Protein AF-A0A258QU88-F1 (afdb_monomer)

Radius of gyration: 26.02 Å; Cα contacts (8 Å, |Δi|>4): 277; chains: 1; bounding box: 54×37×67 Å

pLDDT: mean 78.53, std 16.29, range [33.66, 96.88]

Structure (mmCIF, N/CA/C/O backbone):
data_AF-A0A258QU88-F1
#
_entry.id   AF-A0A258QU88-F1
#
loop_
_atom_site.group_PDB
_atom_site.id
_atom_site.type_symbol
_atom_site.label_atom_id
_atom_site.label_alt_id
_atom_site.label_comp_id
_atom_site.label_asym_id
_atom_site.label_entity_id
_atom_site.label_seq_id
_atom_site.pdbx_PDB_ins_code
_atom_site.Cartn_x
_atom_site.Cartn_y
_atom_site.Cartn_z
_atom_site.occupancy
_atom_site.B_iso_or_equiv
_atom_site.auth_seq_id
_atom_site.auth_comp_id
_atom_site.auth_asym_id
_atom_site.auth_atom_id
_atom_site.pdbx_PDB_model_num
ATOM 1 N N . ARG A 1 1 ? -26.960 20.017 37.981 1.00 48.41 1 ARG A N 1
ATOM 2 C CA . ARG A 1 1 ? -28.312 20.275 37.430 1.00 48.41 1 ARG A CA 1
ATOM 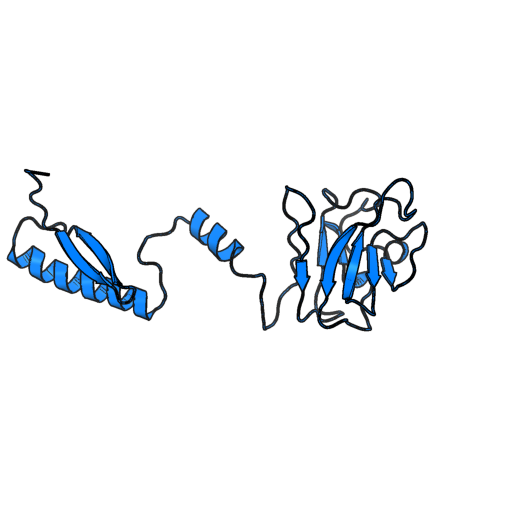3 C C . ARG A 1 1 ? -29.309 20.000 38.547 1.00 48.41 1 ARG A C 1
ATOM 5 O O . ARG A 1 1 ? -29.547 18.842 38.857 1.00 48.41 1 ARG A O 1
ATOM 12 N N . SER A 1 2 ? -29.773 21.042 39.225 1.00 43.16 2 SER A N 1
ATOM 13 C CA . SER A 1 2 ? -30.787 20.982 40.282 1.00 43.16 2 SER A CA 1
ATOM 14 C C . SER A 1 2 ? -32.144 20.695 39.629 1.00 43.16 2 SER A C 1
ATOM 16 O O . SER A 1 2 ? -32.652 21.545 38.908 1.00 43.16 2 SER A O 1
ATOM 18 N N . GLY A 1 3 ? -32.670 19.475 39.796 1.00 58.00 3 GLY A N 1
ATOM 19 C CA . GLY A 1 3 ? -33.973 19.063 39.241 1.00 58.00 3 GLY A CA 1
ATOM 20 C C . GLY A 1 3 ? -34.012 17.713 38.509 1.00 58.00 3 GLY A C 1
ATOM 21 O O . GLY A 1 3 ? -35.055 17.347 37.983 1.00 58.00 3 GLY A O 1
ATOM 22 N N . SER A 1 4 ? -32.908 16.962 38.444 1.00 63.47 4 SER A N 1
ATOM 23 C CA . SER A 1 4 ? -32.925 15.612 37.863 1.00 63.47 4 SER A CA 1
ATOM 24 C C . SER A 1 4 ? -33.343 14.588 38.921 1.00 63.47 4 SER A C 1
ATOM 26 O O . SER A 1 4 ? -32.538 14.267 39.791 1.00 63.47 4 SER A O 1
ATOM 28 N N . ASN A 1 5 ? -34.554 14.031 38.816 1.00 68.06 5 ASN A N 1
ATOM 29 C CA . ASN A 1 5 ? -35.029 12.888 39.623 1.00 68.06 5 ASN A CA 1
ATOM 30 C C . ASN A 1 5 ? -34.388 11.568 39.166 1.00 68.06 5 ASN A C 1
ATOM 32 O O . ASN A 1 5 ? -35.054 10.547 39.075 1.00 68.06 5 ASN A O 1
ATOM 36 N N . GLN A 1 6 ? -33.142 11.614 38.713 1.00 76.88 6 GLN A N 1
ATOM 37 C CA . GLN A 1 6 ? -32.473 10.498 38.064 1.00 76.88 6 GLN A CA 1
ATOM 38 C C . GLN A 1 6 ? -31.079 10.418 38.652 1.00 76.88 6 GLN A C 1
ATOM 40 O O . GLN A 1 6 ? -30.257 11.320 38.446 1.00 76.88 6 GLN A O 1
ATOM 45 N N . TRP A 1 7 ? -30.845 9.363 39.422 1.00 84.81 7 TRP A N 1
ATOM 46 C CA . TRP A 1 7 ? -29.565 9.127 40.072 1.00 84.81 7 TRP A CA 1
ATOM 47 C C . TRP A 1 7 ? -28.507 8.752 39.036 1.00 84.81 7 TRP A C 1
ATOM 49 O O . TRP A 1 7 ? -28.806 8.099 38.035 1.00 84.81 7 TRP A O 1
ATOM 59 N N . GLN A 1 8 ? -27.258 9.145 39.271 1.00 86.94 8 GLN A N 1
ATOM 60 C CA . GLN A 1 8 ? -26.129 8.782 38.416 1.00 86.94 8 GLN A CA 1
ATOM 61 C C . GLN A 1 8 ? -25.168 7.869 39.170 1.00 86.94 8 GLN A C 1
ATOM 63 O O . GLN A 1 8 ? -24.789 8.157 40.303 1.00 86.94 8 GLN A O 1
ATOM 68 N N . CYS A 1 9 ? -24.734 6.802 38.512 1.00 88.31 9 CYS A N 1
ATOM 69 C CA . CYS A 1 9 ? -23.645 5.950 38.956 1.00 88.31 9 CYS A CA 1
ATOM 70 C C . CYS A 1 9 ? -22.315 6.526 38.453 1.00 88.31 9 CYS A C 1
ATOM 72 O O . CYS A 1 9 ? -22.210 6.918 37.287 1.00 88.31 9 CYS A O 1
ATOM 74 N N . ARG A 1 10 ? -21.298 6.602 39.322 1.00 90.62 10 ARG A N 1
ATOM 75 C CA . ARG A 1 10 ? -19.938 7.042 38.974 1.00 90.62 10 ARG A CA 1
ATOM 76 C C . ARG A 1 10 ? -18.913 6.102 39.592 1.00 90.62 10 ARG A C 1
ATOM 78 O O . ARG A 1 10 ? -18.920 5.910 40.802 1.00 90.62 10 ARG A O 1
ATOM 85 N N . PHE A 1 11 ? -18.008 5.568 38.783 1.00 90.12 11 PHE A N 1
ATOM 86 C CA . PHE A 1 11 ? -16.946 4.669 39.241 1.00 90.12 11 PHE A CA 1
ATOM 87 C C . PHE A 1 11 ? -15.662 4.880 38.438 1.00 90.12 11 PHE A C 1
ATOM 89 O O . PHE A 1 11 ? -15.673 5.458 37.350 1.00 90.12 11 PHE A O 1
ATOM 96 N N . ARG A 1 12 ? -14.535 4.449 39.009 1.00 88.75 12 ARG A N 1
ATOM 97 C CA . ARG A 1 12 ? -13.205 4.570 38.406 1.00 88.75 12 ARG A CA 1
ATOM 98 C C . ARG A 1 12 ? -12.866 3.280 37.664 1.00 88.75 12 ARG A C 1
ATOM 100 O O . ARG A 1 12 ? -12.965 2.197 38.232 1.00 88.75 12 ARG A O 1
ATOM 107 N N . LEU A 1 13 ? -12.493 3.409 36.398 1.00 86.19 13 LEU A N 1
ATOM 108 C CA . LEU A 1 13 ? -12.081 2.300 35.540 1.00 86.19 13 LEU A CA 1
ATOM 109 C C . LEU A 1 13 ? -10.614 1.901 35.815 1.00 86.19 13 LEU A C 1
ATOM 111 O O . LEU A 1 13 ? -9.870 2.701 36.395 1.00 86.19 13 LEU A O 1
ATOM 115 N N . PRO A 1 14 ? -10.154 0.715 35.360 1.00 81.88 14 PRO A N 1
ATOM 116 C CA . PRO A 1 14 ? -8.755 0.286 35.501 1.00 81.88 14 PRO A CA 1
ATOM 117 C C . PRO A 1 14 ? -7.736 1.265 34.899 1.00 81.88 14 PRO A C 1
ATOM 119 O O . PRO A 1 14 ? -6.661 1.470 35.454 1.00 81.88 14 PRO A O 1
ATOM 122 N N . ASN A 1 15 ? -8.109 1.965 33.823 1.00 80.81 15 ASN A N 1
ATOM 123 C CA . ASN A 1 15 ? -7.306 3.028 33.205 1.00 80.81 15 ASN A CA 1
ATOM 124 C C . ASN A 1 15 ? -7.276 4.344 34.019 1.00 80.81 15 ASN A C 1
ATOM 126 O O . ASN A 1 15 ? -6.873 5.389 33.514 1.00 80.81 15 ASN A O 1
ATOM 130 N N . CYS A 1 16 ? -7.743 4.310 35.270 1.00 80.56 16 CYS A N 1
ATOM 131 C CA . CYS A 1 16 ? -7.846 5.434 36.194 1.00 80.56 16 CYS A CA 1
ATOM 132 C C . CYS A 1 16 ? -8.781 6.576 35.764 1.00 80.56 16 CYS A C 1
ATOM 134 O O . CYS A 1 16 ? -8.823 7.597 36.452 1.00 80.56 16 CYS A O 1
ATOM 136 N N . GLN A 1 17 ? -9.566 6.412 34.698 1.00 86.25 17 GLN A N 1
ATOM 137 C CA . GLN A 1 17 ? -10.553 7.401 34.275 1.00 86.25 17 GLN A CA 1
ATOM 138 C C . GLN A 1 17 ? -11.882 7.219 35.013 1.00 86.25 17 GLN A C 1
ATOM 140 O O . GLN A 1 17 ? -12.273 6.115 35.397 1.00 86.25 17 GLN A O 1
ATOM 145 N N . TRP A 1 18 ? -12.600 8.325 35.198 1.00 85.94 18 TRP A N 1
ATOM 146 C CA . TRP A 1 18 ? -13.954 8.309 35.740 1.00 85.94 18 TRP A CA 1
ATOM 147 C C . TRP A 1 18 ? -14.961 7.942 34.653 1.00 85.94 18 TRP A C 1
ATOM 149 O O . TRP A 1 18 ? -15.018 8.592 33.610 1.00 85.94 18 TRP A O 1
ATOM 159 N N . HIS A 1 19 ? -15.800 6.951 34.933 1.00 86.69 19 HIS A N 1
ATOM 160 C CA . HIS A 1 19 ? -16.982 6.635 34.145 1.00 86.69 19 HIS A CA 1
ATOM 161 C C . HIS A 1 19 ? -18.239 7.072 34.899 1.00 86.69 19 HIS A C 1
ATOM 163 O O . HIS A 1 19 ? -18.298 6.983 36.127 1.00 86.69 19 HIS A O 1
ATOM 169 N N . SER A 1 20 ? -19.239 7.570 34.172 1.00 88.00 20 SER A N 1
ATOM 170 C CA . SER A 1 20 ? -20.514 8.002 34.746 1.00 88.00 20 SER A CA 1
ATOM 171 C C . SER A 1 20 ? -21.681 7.614 33.851 1.00 88.00 20 SER A C 1
ATOM 173 O O . SER A 1 20 ? -21.633 7.886 32.651 1.00 88.00 20 SER A O 1
ATOM 175 N N . MET A 1 21 ? -22.744 7.071 34.437 1.00 85.62 21 MET A N 1
ATOM 176 C CA . MET A 1 21 ? -23.959 6.680 33.723 1.00 85.62 21 MET A CA 1
ATOM 177 C C . MET A 1 21 ? -25.206 7.017 34.545 1.00 85.62 21 MET A C 1
ATOM 179 O O . MET A 1 21 ? -25.174 6.980 35.773 1.00 85.62 21 MET A O 1
ATOM 183 N N . SER A 1 22 ? -26.306 7.374 33.883 1.00 88.12 22 SER A N 1
ATOM 184 C CA . SER A 1 22 ? -27.596 7.542 34.562 1.00 88.12 22 SER A CA 1
ATOM 185 C C . SER A 1 22 ? -28.172 6.175 34.926 1.00 88.12 22 SER A C 1
ATOM 187 O O . SER A 1 22 ? -28.138 5.266 34.104 1.00 88.12 22 SER A O 1
ATOM 189 N N . THR A 1 23 ? -28.725 6.042 36.128 1.00 85.12 23 THR A N 1
ATOM 190 C CA . THR A 1 23 ? -29.448 4.833 36.557 1.00 85.12 23 THR A CA 1
ATOM 191 C C . THR A 1 23 ? -30.856 4.757 35.969 1.00 85.12 23 THR A C 1
ATOM 193 O O . THR A 1 23 ? -31.449 3.690 35.975 1.00 85.12 23 THR A O 1
ATOM 196 N N . GLY A 1 24 ? -31.415 5.864 35.467 1.00 86.38 24 GLY A N 1
ATOM 197 C CA . GLY A 1 24 ? -32.789 5.874 34.951 1.00 86.38 24 GLY A CA 1
ATOM 198 C C . GLY A 1 24 ? -33.878 5.846 36.038 1.00 86.38 24 GLY A C 1
ATOM 199 O O . GLY A 1 24 ? -35.060 5.930 35.714 1.00 86.38 24 GLY A O 1
ATOM 200 N N . GLN A 1 25 ? -33.498 5.742 37.317 1.00 85.81 25 GLN A N 1
ATOM 201 C CA . GLN A 1 25 ? -34.431 5.551 38.427 1.00 85.81 25 GLN A CA 1
ATOM 202 C C . GLN A 1 25 ? -34.611 6.821 39.253 1.00 85.81 25 GLN A C 1
ATOM 204 O O . GLN A 1 25 ? -33.659 7.580 39.465 1.00 85.81 25 GLN A O 1
ATOM 209 N N . ALA A 1 26 ? -35.843 7.028 39.722 1.00 83.75 26 ALA A N 1
ATOM 210 C CA . ALA A 1 26 ? -36.188 8.079 40.679 1.00 83.75 26 ALA A CA 1
ATOM 211 C C . ALA A 1 26 ? -36.098 7.594 42.128 1.00 83.75 26 ALA A C 1
ATOM 213 O O . ALA A 1 26 ? -35.664 8.355 42.998 1.00 83.75 26 ALA A O 1
ATOM 214 N N . ASP A 1 27 ? -36.450 6.329 42.368 1.00 88.12 27 ASP A N 1
ATOM 215 C CA . ASP A 1 27 ? -36.305 5.690 43.670 1.00 88.12 27 ASP A CA 1
ATOM 216 C C . ASP A 1 27 ? -34.835 5.363 43.981 1.00 88.12 27 ASP A C 1
ATOM 218 O O . ASP A 1 27 ? -34.060 4.971 43.104 1.00 88.12 27 ASP A O 1
ATOM 222 N N . LEU A 1 28 ? -34.439 5.549 45.243 1.00 84.12 28 LEU A N 1
ATOM 223 C CA . LEU A 1 28 ? -33.056 5.368 45.685 1.00 84.12 28 LEU A CA 1
ATOM 224 C C . LEU A 1 28 ? -32.638 3.891 45.729 1.00 84.12 28 LEU A C 1
ATOM 226 O O . LEU A 1 28 ? -31.498 3.573 45.387 1.00 84.12 28 LEU A O 1
ATOM 230 N N . GLU A 1 29 ? -33.515 2.988 46.161 1.00 87.81 29 GLU A N 1
ATOM 231 C CA . GLU A 1 29 ? -33.188 1.566 46.304 1.00 87.81 29 GLU A CA 1
ATOM 232 C C . GLU A 1 29 ? -33.140 0.870 44.941 1.00 87.81 29 GLU A C 1
ATOM 234 O O . GLU A 1 29 ? -32.232 0.071 44.676 1.00 87.81 29 GLU A O 1
ATOM 239 N N . GLU A 1 30 ? -34.036 1.249 44.028 1.00 87.12 30 GLU A N 1
ATOM 240 C CA . GLU A 1 30 ? -33.976 0.834 42.622 1.00 87.12 30 GLU A CA 1
ATOM 241 C C . GLU A 1 30 ? -32.738 1.406 41.917 1.00 87.12 30 GLU A C 1
ATOM 243 O O . GLU A 1 30 ? -32.069 0.701 41.151 1.00 87.12 30 GLU A O 1
ATOM 248 N N . ALA A 1 31 ? -32.369 2.661 42.206 1.00 86.81 31 ALA A N 1
ATOM 249 C CA . ALA A 1 31 ? -31.147 3.268 41.681 1.00 86.81 31 ALA A CA 1
ATOM 250 C C . ALA A 1 31 ? -29.884 2.533 42.150 1.00 86.81 31 ALA A C 1
ATOM 252 O O . ALA A 1 31 ? -28.962 2.349 41.354 1.00 86.81 31 ALA A O 1
ATOM 253 N N . LYS A 1 32 ? -29.828 2.080 43.411 1.00 87.94 32 LYS A N 1
ATOM 254 C CA . LYS A 1 32 ? -28.703 1.287 43.941 1.00 87.94 32 LYS A CA 1
ATOM 255 C C . LYS A 1 32 ? -28.571 -0.057 43.232 1.00 87.94 32 LYS A C 1
ATOM 257 O O . LYS A 1 32 ? -27.476 -0.388 42.782 1.00 87.94 32 LYS A O 1
ATOM 262 N N . HIS A 1 33 ? -29.671 -0.794 43.081 1.00 89.00 33 HIS A N 1
ATOM 263 C CA . HIS A 1 33 ? -29.665 -2.062 42.344 1.00 89.00 33 HIS A CA 1
ATOM 264 C C . HIS A 1 33 ? -29.230 -1.859 40.892 1.00 89.00 33 HIS A C 1
ATOM 266 O O . HIS A 1 33 ? -28.335 -2.549 40.403 1.00 89.00 33 HIS A O 1
ATOM 272 N N . THR A 1 34 ? -29.793 -0.850 40.226 1.00 87.94 34 THR A N 1
ATOM 273 C CA . THR A 1 34 ? -29.430 -0.525 38.842 1.00 87.94 34 THR A CA 1
ATOM 274 C C . THR A 1 34 ? -27.962 -0.105 38.735 1.00 87.94 34 THR A C 1
ATOM 276 O O . THR A 1 34 ? -27.276 -0.477 37.789 1.00 87.94 34 THR A O 1
ATOM 279 N N . SER A 1 35 ? -27.435 0.621 39.724 1.00 89.00 35 SER A N 1
ATOM 280 C CA . SER A 1 35 ? -26.026 1.018 39.779 1.00 89.00 35 SER A CA 1
ATOM 281 C C . SER A 1 35 ? -25.077 -0.183 39.829 1.00 89.00 35 SER A C 1
ATOM 283 O O . SER A 1 35 ? -24.042 -0.153 39.164 1.00 89.00 35 SER A O 1
ATOM 285 N N . ILE A 1 36 ? -25.418 -1.230 40.587 1.00 89.12 36 ILE A N 1
ATOM 286 C CA . ILE A 1 36 ? -24.627 -2.470 40.649 1.00 89.12 36 ILE A CA 1
ATOM 287 C C . ILE A 1 36 ? -24.649 -3.167 39.284 1.00 89.12 36 ILE A C 1
ATOM 289 O O . ILE A 1 36 ? -23.589 -3.449 38.727 1.00 89.12 36 ILE A O 1
ATOM 293 N N . ALA A 1 37 ? -25.834 -3.333 38.691 1.00 90.94 37 ALA A N 1
ATOM 294 C CA . ALA A 1 37 ? -25.978 -3.959 37.377 1.00 90.94 37 ALA A CA 1
ATOM 295 C C . ALA A 1 37 ? -25.203 -3.205 36.274 1.00 90.94 37 ALA A C 1
ATOM 297 O O . ALA A 1 37 ? -24.535 -3.820 35.444 1.00 90.94 37 ALA A O 1
ATOM 298 N N . LEU A 1 38 ? -25.236 -1.867 36.276 1.00 89.00 38 LEU A N 1
ATOM 299 C CA . LEU A 1 38 ? -24.484 -1.042 35.322 1.00 89.00 38 LEU A CA 1
ATOM 300 C C . LEU A 1 38 ? -22.965 -1.186 35.490 1.00 89.00 38 LEU A C 1
ATOM 302 O O . LEU A 1 38 ? -22.236 -1.192 34.493 1.00 89.00 38 LEU A O 1
ATOM 306 N N . TYR A 1 39 ? -22.478 -1.309 36.728 1.00 89.19 39 TYR A N 1
ATOM 307 C CA . TYR A 1 39 ? -21.065 -1.573 36.993 1.00 89.19 39 TYR A CA 1
ATOM 308 C C . TYR A 1 39 ? -20.647 -2.942 36.445 1.00 89.19 39 TYR A C 1
ATOM 310 O O . TYR A 1 39 ? -19.682 -3.014 35.684 1.00 89.19 39 TYR A O 1
ATOM 318 N N . GLU A 1 40 ? -21.402 -4.000 36.746 1.00 90.50 40 GLU A N 1
ATOM 319 C CA . GLU A 1 40 ? -21.130 -5.362 36.265 1.00 90.50 40 GLU A CA 1
ATOM 320 C C . GLU A 1 40 ? -21.125 -5.438 34.735 1.00 90.50 40 GLU A C 1
ATOM 322 O O . GLU A 1 40 ? -20.185 -5.966 34.144 1.00 90.50 40 GLU A O 1
ATOM 327 N N . GLN A 1 41 ? -22.110 -4.821 34.074 1.00 87.94 41 GLN A N 1
ATOM 328 C CA . GLN A 1 41 ? -22.155 -4.730 32.611 1.00 87.94 41 GLN A CA 1
ATOM 329 C C . GLN A 1 41 ? -20.954 -3.974 32.035 1.00 87.94 41 GLN A C 1
ATOM 331 O O . GLN A 1 41 ? -20.422 -4.352 30.991 1.00 87.94 41 GLN A O 1
ATOM 336 N N . THR A 1 42 ? -20.513 -2.902 32.696 1.00 88.00 42 THR A N 1
ATOM 337 C CA . THR A 1 42 ? -19.352 -2.123 32.247 1.00 88.00 42 THR A CA 1
ATOM 338 C C . THR A 1 42 ? -18.064 -2.929 32.401 1.00 88.00 42 THR A C 1
ATOM 340 O O . THR A 1 42 ? -17.246 -2.945 31.484 1.00 88.00 42 THR A O 1
ATOM 343 N N . MET A 1 43 ? -17.890 -3.631 33.522 1.00 85.88 43 MET A N 1
ATOM 344 C CA . MET A 1 43 ? -16.724 -4.489 33.746 1.00 85.88 43 MET A CA 1
ATOM 345 C C . MET A 1 43 ? -16.706 -5.689 32.794 1.00 85.88 43 MET A C 1
ATOM 347 O O . MET A 1 43 ? -15.647 -6.002 32.260 1.00 85.88 43 MET A O 1
ATOM 351 N N . ALA A 1 44 ? -17.861 -6.296 32.506 1.00 86.06 44 ALA A N 1
ATOM 352 C CA . ALA A 1 44 ? -17.978 -7.384 31.535 1.00 86.06 44 ALA A CA 1
ATOM 353 C C . ALA A 1 44 ? -17.617 -6.935 30.109 1.00 86.06 44 ALA A C 1
ATOM 355 O O . ALA A 1 44 ? -16.925 -7.649 29.389 1.00 86.06 44 ALA A O 1
ATOM 356 N N . LYS A 1 45 ? -18.025 -5.724 29.705 1.00 84.06 45 LYS A N 1
ATOM 357 C CA . LYS A 1 45 ? -17.611 -5.149 28.414 1.00 84.06 45 LYS A CA 1
ATOM 358 C C . LYS A 1 45 ? -16.102 -4.937 28.348 1.00 84.06 45 LYS A C 1
ATOM 360 O O . LYS A 1 45 ? -15.495 -5.283 27.344 1.00 84.06 45 LYS A O 1
ATOM 365 N N . ILE A 1 46 ? -15.496 -4.420 29.419 1.00 84.69 46 ILE A N 1
ATOM 366 C CA . ILE A 1 46 ? -14.039 -4.227 29.490 1.00 84.69 46 ILE A CA 1
ATOM 367 C C . ILE A 1 46 ? -13.308 -5.568 29.432 1.00 84.69 46 ILE A C 1
ATOM 369 O O . ILE A 1 46 ? -12.319 -5.674 28.716 1.00 84.69 46 ILE A O 1
ATOM 373 N N . SER A 1 47 ? -13.786 -6.595 30.143 1.00 83.81 47 SER A N 1
ATOM 374 C CA . SER A 1 47 ? -13.146 -7.917 30.135 1.00 83.81 47 SER A CA 1
ATOM 375 C C . SER A 1 47 ? -13.268 -8.642 28.794 1.00 83.81 47 SER A C 1
ATOM 377 O O . SER A 1 47 ? -12.515 -9.573 28.545 1.00 83.81 47 SER A O 1
ATOM 379 N N . GLN A 1 48 ? -14.221 -8.240 27.952 1.00 81.56 48 GLN A N 1
ATOM 380 C CA . GLN A 1 48 ? -14.391 -8.723 26.579 1.00 81.56 48 GLN A CA 1
ATOM 381 C C . GLN A 1 48 ? -13.746 -7.794 25.539 1.00 81.56 48 GLN A C 1
ATOM 383 O O . GLN A 1 48 ? -13.993 -7.967 24.351 1.00 81.56 48 GLN A O 1
ATOM 388 N N . GLU A 1 49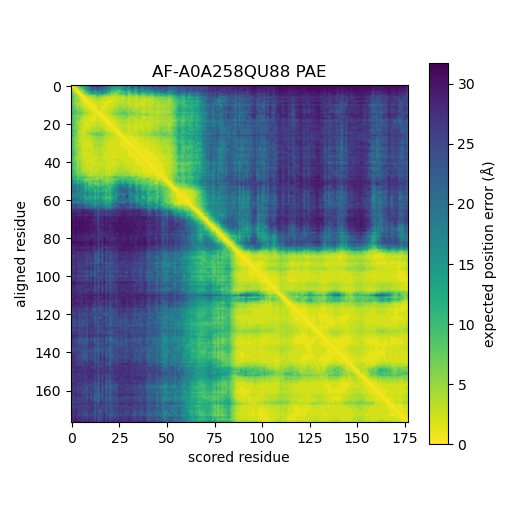 ? -12.988 -6.779 25.973 1.00 79.19 49 GLU A N 1
ATOM 389 C CA . GLU A 1 49 ? -12.373 -5.762 25.103 1.00 79.19 49 GLU A CA 1
ATOM 390 C C . GLU A 1 49 ? -13.385 -5.014 24.206 1.00 79.19 49 GLU A C 1
ATOM 392 O O . GLU A 1 49 ? -13.040 -4.381 23.210 1.00 79.19 49 GLU A O 1
ATOM 397 N N . LEU A 1 50 ? -14.665 -5.023 24.592 1.00 75.69 50 LEU A N 1
ATOM 398 C CA . LEU A 1 50 ? -15.739 -4.338 23.886 1.00 75.69 50 LEU A CA 1
ATOM 399 C C . LEU A 1 50 ? -15.788 -2.858 24.267 1.00 75.69 50 LEU A C 1
ATOM 401 O O . LEU A 1 50 ? -15.567 -2.455 25.414 1.00 75.69 50 LEU A O 1
ATOM 405 N N . SER A 1 51 ? -16.176 -2.021 23.305 1.00 73.38 51 SER A N 1
ATOM 406 C CA . SER A 1 51 ? -16.330 -0.593 23.567 1.00 73.38 51 SER A CA 1
ATOM 407 C C . SER A 1 51 ? -17.449 -0.304 24.570 1.00 73.38 51 SER A C 1
ATOM 409 O O . SER A 1 51 ? -18.586 -0.762 24.443 1.00 73.38 51 SER A O 1
ATOM 411 N N . LEU A 1 52 ? -17.142 0.551 25.548 1.00 69.06 52 LEU A N 1
ATOM 412 C CA . LEU A 1 52 ? -18.106 1.051 26.533 1.00 69.06 52 LEU A CA 1
ATOM 413 C C . LEU A 1 52 ? -19.140 2.014 25.944 1.00 69.06 52 LEU A C 1
ATOM 415 O O . LEU A 1 52 ? -20.173 2.265 26.566 1.00 69.06 52 LEU A O 1
ATOM 419 N N . LYS A 1 53 ? -18.874 2.567 24.760 1.00 70.81 53 LYS A N 1
ATOM 420 C CA . LYS A 1 53 ? -19.803 3.431 24.034 1.00 70.81 53 LYS A CA 1
ATOM 421 C C . LYS A 1 53 ? -20.305 2.689 22.806 1.00 70.81 53 LYS A C 1
ATOM 423 O O . LYS A 1 53 ? -19.537 2.003 22.141 1.00 70.81 53 LYS A O 1
ATOM 428 N N . SER A 1 54 ? -21.587 2.867 22.488 1.00 66.31 54 SER A N 1
ATOM 429 C CA . SER A 1 54 ? -22.099 2.456 21.183 1.00 66.31 54 SER A CA 1
ATOM 430 C C . SER A 1 54 ? -21.347 3.254 20.125 1.00 66.31 54 SER A C 1
ATOM 432 O O . SER A 1 54 ? -21.513 4.471 20.032 1.00 66.31 54 SER A O 1
ATOM 434 N N . LYS A 1 55 ? -20.489 2.580 19.368 1.00 71.19 55 LYS A N 1
ATOM 435 C CA . LYS A 1 55 ? -19.889 3.144 18.164 1.00 71.19 55 LYS A CA 1
ATOM 436 C C . LYS A 1 55 ? -20.962 3.129 17.078 1.00 71.19 55 LYS A C 1
ATOM 438 O O . LYS A 1 55 ? -21.750 2.188 16.991 1.00 71.19 55 LYS A O 1
ATOM 443 N N . SER A 1 56 ? -21.056 4.196 16.294 1.00 76.31 56 SER A N 1
ATOM 444 C CA . SER A 1 56 ? -21.877 4.160 15.078 1.00 76.31 56 SER A CA 1
ATOM 445 C C . SER A 1 56 ? -21.288 3.157 14.084 1.00 76.31 56 SER A C 1
ATOM 447 O O . SER A 1 56 ? -20.091 2.894 14.131 1.00 76.31 56 SER A O 1
ATOM 449 N N . PHE A 1 57 ? -22.092 2.650 13.144 1.00 67.12 57 PHE A N 1
ATOM 450 C CA . PHE A 1 57 ? -21.581 1.797 12.061 1.00 67.12 57 PHE A CA 1
ATOM 451 C C . PHE A 1 57 ? -20.417 2.463 11.308 1.00 67.12 57 PHE A C 1
ATOM 453 O O . PHE A 1 57 ? -19.444 1.809 10.972 1.00 67.12 57 PHE A O 1
ATOM 460 N N . LYS A 1 58 ? -20.474 3.791 11.136 1.00 70.19 58 LYS A N 1
ATOM 461 C CA . LYS A 1 58 ? -19.379 4.588 10.576 1.00 70.19 58 LYS A CA 1
ATOM 462 C C . LYS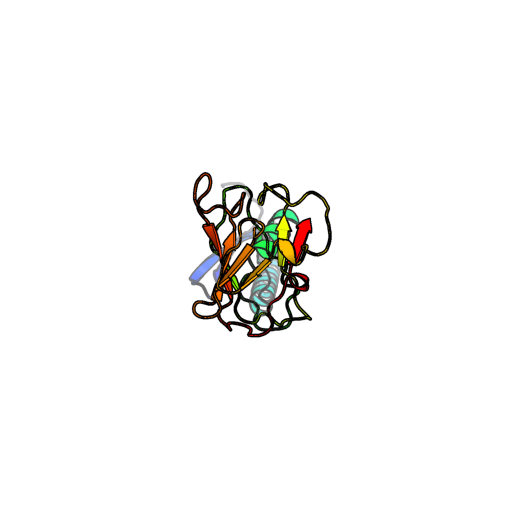 A 1 58 ? -18.112 4.540 11.437 1.00 70.19 58 LYS A C 1
ATOM 464 O O . LYS A 1 58 ? -17.043 4.351 10.890 1.00 70.19 58 LYS A O 1
ATOM 469 N N . GLN A 1 59 ? -18.221 4.707 12.754 1.00 69.69 59 GLN A N 1
ATOM 470 C CA . GLN A 1 59 ? -17.062 4.651 13.657 1.00 69.69 59 GLN A CA 1
ATOM 471 C C . GLN A 1 59 ? -16.493 3.241 13.787 1.00 69.69 59 GLN A C 1
ATOM 473 O O . GLN A 1 59 ? -15.290 3.102 13.924 1.00 69.69 59 GLN A O 1
ATOM 478 N N . LEU A 1 60 ? -17.351 2.217 13.742 1.00 64.94 60 LEU A N 1
ATOM 479 C CA . LEU A 1 60 ? -16.920 0.824 13.650 1.00 64.94 60 LEU A CA 1
ATOM 480 C C . LEU A 1 60 ? -16.152 0.602 12.351 1.00 64.94 60 LEU A C 1
ATOM 482 O O . LEU A 1 60 ? -15.038 0.119 12.402 1.00 64.94 60 LEU A O 1
ATOM 486 N N . ALA A 1 61 ? -16.691 1.053 11.218 1.00 65.12 61 ALA A N 1
ATOM 487 C CA . ALA A 1 61 ? -16.007 0.950 9.937 1.00 65.12 61 ALA A CA 1
ATOM 488 C C . ALA A 1 61 ? -14.698 1.752 9.903 1.00 65.12 61 ALA A C 1
ATOM 490 O O . ALA A 1 61 ? -13.723 1.264 9.364 1.00 65.12 61 ALA A O 1
ATOM 491 N N . GLU A 1 62 ? -14.655 2.962 10.469 1.00 62.50 62 GLU A N 1
ATOM 492 C CA . GLU A 1 62 ? -13.440 3.787 10.552 1.00 62.50 62 GLU A CA 1
ATOM 493 C C . GLU A 1 62 ? -12.388 3.185 11.489 1.00 62.50 62 GLU A C 1
ATOM 495 O O . GLU A 1 62 ? -11.202 3.349 11.241 1.00 62.50 62 GLU A O 1
ATOM 500 N N . GLU A 1 63 ? -12.796 2.501 12.555 1.00 59.50 63 GLU A N 1
ATOM 501 C CA . GLU A 1 63 ? -11.878 1.829 13.473 1.00 59.50 63 GLU A CA 1
ATOM 502 C C . GLU A 1 63 ? -11.401 0.484 12.929 1.00 59.50 63 GLU A C 1
ATOM 504 O O . GLU A 1 63 ? -10.212 0.209 13.008 1.00 59.50 63 GLU A O 1
ATOM 509 N N . ASP A 1 64 ? -12.277 -0.287 12.286 1.00 55.81 64 ASP A N 1
ATOM 510 C CA . ASP A 1 64 ? -11.903 -1.485 11.527 1.00 55.81 64 ASP A CA 1
ATOM 511 C C . ASP A 1 64 ? -11.014 -1.106 10.325 1.00 55.81 64 ASP A C 1
ATOM 513 O O . ASP A 1 64 ? -10.058 -1.807 10.024 1.00 55.81 64 ASP A O 1
ATOM 517 N N . LEU A 1 65 ? -11.229 0.059 9.696 1.00 51.50 65 LEU A N 1
ATOM 518 C CA . LEU A 1 65 ? -10.322 0.638 8.688 1.00 51.50 65 LEU A CA 1
ATOM 519 C C . LEU A 1 65 ? -8.971 1.081 9.274 1.00 51.50 65 LEU A C 1
ATOM 521 O O . LEU A 1 65 ? -8.011 1.247 8.525 1.00 51.50 65 LEU A O 1
ATOM 525 N N . VAL A 1 66 ? -8.889 1.327 10.585 1.00 44.41 66 VAL A N 1
ATOM 526 C CA . VAL A 1 66 ? -7.641 1.676 11.290 1.00 44.41 66 VAL A CA 1
ATOM 527 C C . VAL A 1 66 ? -6.916 0.423 11.794 1.00 44.41 66 VAL A C 1
ATOM 529 O O . VAL A 1 66 ? -5.719 0.483 12.080 1.00 44.41 66 VAL A O 1
ATOM 532 N N . VAL A 1 67 ? -7.596 -0.722 11.846 1.00 44.09 67 VAL A N 1
ATOM 533 C CA . VAL A 1 67 ? -7.041 -2.010 12.266 1.00 44.09 67 VAL A CA 1
ATOM 534 C C . VAL A 1 67 ? -6.994 -2.958 11.070 1.00 44.09 67 VAL A C 1
ATOM 536 O O . VAL A 1 67 ? -7.692 -3.957 11.061 1.00 44.09 67 VAL A O 1
ATOM 539 N N . ASP A 1 68 ? -6.149 -2.652 10.080 1.00 44.31 68 ASP A N 1
ATOM 540 C CA . ASP A 1 68 ? -5.293 -3.683 9.475 1.00 44.31 68 ASP A CA 1
ATOM 541 C C . ASP A 1 68 ? -4.172 -3.088 8.600 1.00 44.31 68 ASP A C 1
ATOM 543 O O . ASP A 1 68 ? -4.258 -3.002 7.378 1.00 44.31 68 ASP A O 1
ATOM 547 N N . PHE A 1 69 ? -3.091 -2.626 9.231 1.00 45.81 69 PHE A N 1
ATOM 548 C CA . PHE A 1 69 ? -1.819 -2.411 8.524 1.00 45.81 69 PHE A CA 1
ATOM 549 C C . PHE A 1 69 ? -0.637 -3.123 9.203 1.00 45.81 69 PHE A C 1
ATOM 551 O O . PHE A 1 69 ? 0.534 -2.851 8.952 1.00 45.81 69 PHE A O 1
ATOM 558 N N . VAL A 1 70 ? -0.944 -4.053 10.103 1.00 51.97 70 VAL A N 1
ATOM 559 C CA . VAL A 1 70 ? 0.039 -4.932 10.733 1.00 51.97 70 VAL A CA 1
ATOM 560 C C . VAL A 1 70 ? -0.638 -6.279 10.904 1.00 51.97 70 VAL A C 1
ATOM 562 O O . VAL A 1 70 ? -1.067 -6.631 11.999 1.00 51.97 70 VAL A O 1
ATOM 565 N N . THR A 1 71 ? -0.773 -7.034 9.826 1.00 43.19 71 THR A N 1
ATOM 566 C CA . THR A 1 71 ? -1.307 -8.386 9.925 1.00 43.19 71 THR A CA 1
ATOM 567 C C . THR A 1 71 ? -0.137 -9.354 9.914 1.00 43.19 71 THR A C 1
ATOM 569 O O . THR A 1 71 ? 0.476 -9.645 8.897 1.00 43.19 71 THR A O 1
ATOM 572 N N . SER A 1 72 ? 0.206 -9.854 11.095 1.00 40.41 72 SER A N 1
ATOM 573 C CA . SER A 1 72 ? 0.751 -11.197 11.194 1.00 40.41 72 SER A CA 1
ATOM 574 C C . SER A 1 72 ? -0.398 -12.171 10.920 1.00 40.41 72 SER A C 1
ATOM 576 O O . SER A 1 72 ? -1.255 -12.340 11.789 1.00 40.41 72 SER A O 1
ATOM 578 N N . GLY A 1 73 ? -0.408 -12.814 9.751 1.00 34.75 73 GLY A N 1
ATOM 579 C CA . GLY A 1 73 ? -1.297 -13.943 9.455 1.00 34.75 73 GLY A CA 1
ATOM 580 C C . GLY A 1 73 ? -2.344 -13.663 8.376 1.00 34.75 73 GLY A C 1
ATOM 581 O O . GLY A 1 73 ? -3.262 -12.884 8.589 1.00 34.75 73 GLY A O 1
ATOM 582 N N . THR A 1 74 ? -2.192 -14.374 7.252 1.00 37.31 74 THR A N 1
ATOM 583 C CA . THR A 1 74 ? -3.090 -14.510 6.086 1.00 37.31 74 THR A CA 1
ATOM 584 C C . THR A 1 74 ? -3.910 -13.264 5.749 1.00 37.31 74 THR A C 1
ATOM 586 O O . THR A 1 74 ? -5.080 -13.147 6.114 1.00 37.31 74 THR A O 1
ATOM 589 N N . VAL A 1 75 ? -3.305 -12.377 4.964 1.00 40.62 75 VAL A N 1
ATOM 590 C CA . VAL A 1 75 ? -3.921 -11.144 4.467 1.00 40.62 75 VAL A CA 1
ATOM 591 C C . VAL A 1 75 ? -4.106 -11.289 2.974 1.00 40.62 75 VAL A C 1
ATOM 593 O O . VAL A 1 75 ? -3.158 -11.567 2.256 1.00 40.62 75 VAL A O 1
ATOM 596 N N . ARG A 1 76 ? -5.313 -11.030 2.476 1.00 45.25 76 ARG A N 1
ATOM 597 C CA . ARG A 1 76 ? -5.419 -10.542 1.100 1.00 45.25 76 ARG A CA 1
ATOM 598 C C . ARG A 1 76 ? -4.747 -9.176 1.117 1.00 45.25 76 ARG A C 1
ATOM 600 O O . ARG A 1 76 ? -5.187 -8.326 1.882 1.00 45.25 76 ARG A O 1
ATOM 607 N N . ALA A 1 77 ? -3.658 -8.995 0.378 1.00 40.50 77 ALA A N 1
ATOM 608 C CA . ALA A 1 77 ? -2.912 -7.740 0.352 1.00 40.50 77 ALA A CA 1
ATOM 609 C C . ALA A 1 77 ? -3.709 -6.595 -0.320 1.00 40.50 77 ALA A C 1
ATOM 611 O O . ALA A 1 77 ? -3.313 -6.025 -1.327 1.00 40.50 77 ALA A O 1
ATOM 612 N N . ASP A 1 78 ? -4.832 -6.191 0.265 1.00 43.53 78 ASP A N 1
ATOM 613 C CA . ASP A 1 78 ? -5.612 -5.046 -0.186 1.00 43.53 78 ASP A CA 1
ATOM 614 C C . ASP A 1 78 ? -4.799 -3.766 0.108 1.00 43.53 78 ASP A C 1
ATOM 616 O O . ASP A 1 78 ? -4.892 -3.143 1.167 1.00 43.53 78 ASP A O 1
ATOM 620 N N . ALA A 1 79 ? -3.922 -3.385 -0.823 1.00 42.59 79 ALA A N 1
ATOM 621 C CA . ALA A 1 79 ? -3.133 -2.164 -0.757 1.00 42.59 79 ALA A CA 1
ATOM 622 C C . ALA A 1 79 ? -4.056 -0.949 -0.947 1.00 42.59 79 ALA A C 1
ATOM 624 O O . ALA A 1 79 ? -4.365 -0.540 -2.065 1.00 42.59 79 ALA A O 1
ATOM 625 N N . TYR A 1 80 ? -4.516 -0.350 0.153 1.00 41.22 80 TYR A N 1
ATOM 626 C CA . TYR A 1 80 ? -5.336 0.858 0.094 1.00 41.22 80 TYR A CA 1
ATOM 627 C C . TYR A 1 80 ? -4.466 2.115 -0.034 1.00 41.22 80 TYR A C 1
ATOM 629 O O . TYR A 1 80 ? -3.716 2.485 0.871 1.00 41.22 80 TYR A O 1
ATOM 637 N N . VAL A 1 81 ? -4.600 2.815 -1.160 1.00 42.94 81 VAL A N 1
ATOM 638 C CA . VAL A 1 81 ? -3.974 4.121 -1.388 1.00 42.94 81 VAL A CA 1
ATOM 639 C C . VAL A 1 81 ? -4.964 5.231 -1.028 1.00 42.94 81 VAL A C 1
ATOM 641 O O . VAL A 1 81 ? -6.084 5.276 -1.536 1.00 42.94 81 VAL A O 1
ATOM 644 N N . THR A 1 82 ? -4.568 6.150 -0.141 1.00 40.91 82 THR A N 1
ATOM 645 C CA . THR A 1 82 ? -5.449 7.246 0.292 1.00 40.91 82 THR A CA 1
ATOM 646 C C . THR A 1 82 ? -5.513 8.391 -0.725 1.00 40.91 82 THR A C 1
ATOM 648 O O . THR A 1 82 ? -4.575 8.684 -1.462 1.00 40.91 82 THR A O 1
ATOM 651 N N . LYS A 1 83 ? -6.640 9.111 -0.705 1.00 35.16 83 LYS A N 1
ATOM 652 C CA . LYS A 1 83 ? -6.990 10.243 -1.582 1.00 35.16 83 LYS A CA 1
ATOM 653 C C . LYS A 1 83 ? -6.032 11.457 -1.528 1.00 35.16 83 LYS A C 1
ATOM 655 O O . LYS A 1 83 ? -6.250 12.415 -2.262 1.00 35.16 83 LYS A O 1
ATOM 660 N N . SER A 1 84 ? -5.005 11.461 -0.672 1.00 33.66 84 SER A N 1
ATOM 661 C CA . SER A 1 84 ? -4.169 12.645 -0.400 1.00 33.66 84 SER A CA 1
ATOM 662 C C . SER A 1 84 ? -2.712 12.550 -0.886 1.00 33.66 84 SER A C 1
ATOM 664 O O . SER A 1 84 ? -1.935 13.466 -0.616 1.00 33.66 84 SER A O 1
ATOM 666 N N . GLY A 1 85 ? -2.341 11.479 -1.594 1.00 51.78 85 GLY A N 1
ATOM 667 C CA . GLY A 1 85 ? -0.975 11.200 -2.054 1.00 51.78 85 GLY A CA 1
ATOM 668 C C . GLY A 1 85 ? -0.514 9.794 -1.655 1.00 51.78 85 GLY A C 1
ATOM 669 O O . GLY A 1 85 ? -1.168 9.127 -0.855 1.00 51.78 85 GLY A O 1
ATOM 670 N N . LEU A 1 86 ? 0.612 9.339 -2.214 1.00 54.19 86 LEU A N 1
ATOM 671 C CA . LEU A 1 86 ? 1.222 8.053 -1.858 1.00 54.19 86 LEU A CA 1
ATOM 672 C C . LEU A 1 86 ? 1.847 8.167 -0.458 1.00 54.19 86 LEU A C 1
ATOM 674 O O . LEU A 1 86 ? 2.956 8.675 -0.301 1.00 54.19 86 LEU A O 1
ATOM 678 N N . SER A 1 87 ? 1.133 7.735 0.580 1.00 55.38 87 SER A N 1
ATOM 679 C CA . SER A 1 87 ? 1.758 7.434 1.871 1.00 55.38 87 SER A CA 1
ATOM 680 C C . SER A 1 87 ? 2.579 6.158 1.719 1.00 55.38 87 SER A C 1
ATOM 682 O O . SER A 1 87 ? 2.064 5.179 1.192 1.00 55.38 87 SER A O 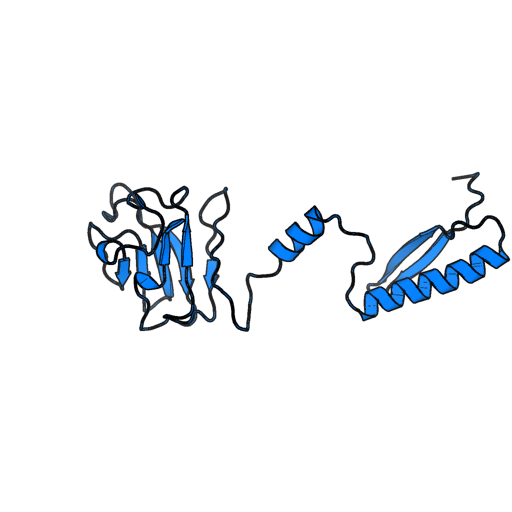1
ATOM 684 N N . LEU A 1 88 ? 3.835 6.162 2.165 1.00 69.38 88 LEU A N 1
ATOM 685 C CA . LEU A 1 88 ? 4.708 4.992 2.078 1.00 69.38 88 LEU A CA 1
ATOM 686 C C . LEU A 1 88 ? 4.195 3.856 2.983 1.00 69.38 88 LEU A C 1
ATOM 688 O O . LEU A 1 88 ? 4.042 4.049 4.188 1.00 69.38 88 LEU A O 1
ATOM 692 N N . VAL A 1 89 ? 3.971 2.681 2.394 1.00 73.38 89 VAL A N 1
ATOM 693 C CA . VAL A 1 89 ? 3.387 1.486 3.032 1.00 73.38 89 VAL A CA 1
ATOM 694 C C . VAL A 1 89 ? 4.454 0.389 3.190 1.00 73.38 89 VAL A C 1
ATOM 696 O O . VAL A 1 89 ? 5.047 -0.028 2.204 1.00 73.38 89 VAL A O 1
ATOM 699 N N . THR A 1 90 ? 4.708 -0.124 4.396 1.00 78.06 90 THR A N 1
ATOM 700 C CA . THR A 1 90 ? 5.566 -1.316 4.615 1.00 78.06 90 THR A CA 1
ATOM 701 C C . THR A 1 90 ? 4.768 -2.620 4.754 1.00 78.06 90 THR A C 1
ATOM 703 O O . THR A 1 90 ? 4.116 -2.834 5.768 1.00 78.06 90 THR A O 1
ATOM 706 N N . ILE A 1 91 ? 4.881 -3.531 3.792 1.00 78.25 91 ILE A N 1
ATOM 707 C CA . ILE A 1 91 ? 4.234 -4.852 3.801 1.00 78.25 91 ILE A CA 1
ATOM 708 C C . ILE A 1 91 ? 5.227 -5.885 4.350 1.00 78.25 91 ILE A C 1
ATOM 710 O O . ILE A 1 91 ? 6.368 -5.967 3.882 1.00 78.25 91 ILE A O 1
ATOM 714 N N . THR A 1 92 ? 4.835 -6.658 5.366 1.00 79.00 92 THR A N 1
ATOM 715 C CA . THR A 1 92 ? 5.788 -7.481 6.129 1.00 79.00 92 THR A CA 1
ATOM 716 C C . THR A 1 92 ? 5.922 -8.928 5.681 1.00 79.00 92 THR A C 1
ATOM 718 O O . THR A 1 92 ? 7.022 -9.467 5.775 1.00 79.00 92 THR A O 1
ATOM 721 N N . ASP A 1 93 ? 4.860 -9.547 5.182 1.00 71.19 93 ASP A N 1
ATOM 722 C CA . ASP A 1 93 ? 4.752 -10.999 4.997 1.00 71.19 93 ASP A CA 1
ATOM 723 C C . ASP A 1 93 ? 4.231 -11.410 3.612 1.00 71.19 93 ASP A C 1
ATOM 725 O O . ASP A 1 93 ? 3.786 -12.537 3.444 1.00 71.19 93 ASP A O 1
ATOM 729 N N . PHE A 1 94 ? 4.373 -10.536 2.610 1.00 83.19 94 PHE A N 1
ATOM 730 C CA . PHE A 1 94 ? 3.892 -10.764 1.244 1.00 83.19 94 PHE A CA 1
ATOM 731 C C . PHE A 1 94 ? 4.303 -12.132 0.664 1.00 83.19 94 PHE A C 1
ATOM 733 O O . PHE A 1 94 ? 5.498 -12.412 0.506 1.00 83.19 94 PHE A O 1
ATOM 740 N N . VAL A 1 95 ? 3.333 -12.940 0.248 1.00 83.38 95 VAL A N 1
ATOM 741 C CA . VAL A 1 95 ? 3.537 -14.245 -0.384 1.00 83.38 95 VAL A CA 1
ATOM 742 C C . VAL A 1 95 ? 3.226 -14.160 -1.877 1.00 83.38 95 VAL A C 1
ATOM 744 O O . VAL A 1 95 ? 2.083 -13.998 -2.301 1.00 83.38 95 VAL A O 1
ATOM 747 N N . HIS A 1 96 ? 4.263 -14.312 -2.704 1.00 85.75 96 HIS A N 1
ATOM 748 C CA . HIS A 1 96 ? 4.111 -14.402 -4.159 1.00 85.75 96 HIS A CA 1
ATOM 749 C C . HIS A 1 96 ? 3.104 -15.493 -4.552 1.00 85.75 96 HIS A C 1
ATOM 751 O O . HIS A 1 96 ? 3.077 -16.560 -3.944 1.00 85.75 96 HIS A O 1
ATOM 757 N N . SER A 1 97 ? 2.323 -15.244 -5.608 1.00 83.62 97 SER A N 1
ATOM 758 C CA . SER A 1 97 ? 1.251 -16.116 -6.115 1.00 83.62 97 SER A CA 1
ATOM 759 C C . SER A 1 97 ? 0.011 -16.247 -5.221 1.00 83.62 97 SER A C 1
ATOM 761 O O . SER A 1 97 ? -1.053 -16.556 -5.758 1.00 83.62 97 SER A O 1
ATOM 763 N N . GLU A 1 98 ? 0.091 -15.955 -3.924 1.00 82.31 98 GLU A N 1
ATOM 764 C CA . GLU A 1 98 ? -1.059 -15.961 -3.006 1.00 82.31 98 GLU A CA 1
ATOM 765 C C . GLU A 1 98 ? -1.648 -14.557 -2.847 1.00 82.31 98 GLU A C 1
ATOM 767 O O . GLU A 1 98 ? -2.849 -14.354 -3.049 1.00 82.31 98 GLU A O 1
ATOM 772 N N . ASP A 1 99 ? -0.783 -13.575 -2.607 1.00 81.12 99 ASP A N 1
ATOM 773 C CA . ASP A 1 99 ? -1.169 -12.194 -2.357 1.00 81.12 99 ASP A CA 1
ATOM 774 C C . ASP A 1 99 ? -1.228 -11.377 -3.656 1.00 81.12 99 ASP A C 1
ATOM 776 O O . ASP A 1 99 ? -0.644 -11.731 -4.690 1.00 81.12 99 ASP A O 1
ATOM 780 N N . LYS A 1 100 ? -1.984 -10.278 -3.630 1.00 80.94 100 LYS A N 1
ATOM 781 C CA . LYS A 1 100 ? -2.139 -9.336 -4.748 1.00 80.94 100 LYS A CA 1
ATOM 782 C C . LYS A 1 100 ? -2.028 -7.920 -4.225 1.00 80.94 100 LYS A C 1
ATOM 784 O O . LYS A 1 100 ? -2.503 -7.688 -3.138 1.00 80.94 100 LYS A O 1
ATOM 789 N N . ILE A 1 101 ? -1.431 -7.005 -4.977 1.00 82.56 101 ILE A N 1
ATOM 790 C CA . ILE A 1 101 ? -1.314 -5.584 -4.645 1.00 82.56 101 ILE A CA 1
ATOM 791 C C . ILE A 1 101 ? -2.190 -4.808 -5.621 1.00 82.56 101 ILE A C 1
ATOM 793 O O . ILE A 1 101 ? -1.912 -4.765 -6.824 1.00 82.56 101 ILE A O 1
ATOM 797 N N . ASP A 1 102 ? -3.231 -4.176 -5.097 1.00 82.75 102 ASP A N 1
ATOM 798 C CA . ASP A 1 102 ? -4.149 -3.383 -5.903 1.00 82.75 102 ASP A CA 1
ATOM 799 C C . ASP A 1 102 ? -3.564 -2.002 -6.236 1.00 82.75 102 ASP A C 1
ATOM 801 O O . ASP A 1 102 ? -3.047 -1.270 -5.389 1.00 82.75 102 ASP A O 1
ATOM 805 N N . LEU A 1 103 ? -3.661 -1.629 -7.507 1.00 82.38 103 LEU A N 1
ATOM 806 C CA . LEU A 1 103 ? -3.166 -0.389 -8.078 1.00 82.38 103 LEU A CA 1
ATOM 807 C C . LEU A 1 103 ? -4.339 0.381 -8.683 1.00 82.38 103 LEU A C 1
ATOM 809 O O . LEU A 1 103 ? -4.802 0.083 -9.783 1.00 82.38 103 LEU A O 1
ATOM 813 N N . SER A 1 104 ? -4.819 1.409 -7.982 1.00 82.69 104 SER A N 1
ATOM 814 C CA . SER A 1 104 ? -5.903 2.234 -8.517 1.00 82.69 104 SER A CA 1
ATOM 815 C C . SER A 1 104 ? -5.448 3.057 -9.720 1.00 82.69 104 SER A C 1
ATOM 817 O O . SER A 1 104 ? -4.571 3.920 -9.608 1.00 82.69 104 SER A O 1
ATOM 819 N N . SER A 1 105 ? -6.125 2.866 -10.849 1.00 82.69 105 SER A N 1
ATOM 820 C CA . SER A 1 105 ? -5.941 3.635 -12.087 1.00 82.69 105 SER A CA 1
ATOM 821 C C . SER A 1 105 ? -6.180 5.143 -11.914 1.00 82.69 105 SER A C 1
ATOM 823 O O . SER A 1 105 ? -5.638 5.951 -12.668 1.00 82.69 105 SER A O 1
ATOM 825 N N . SER A 1 106 ? -6.935 5.544 -10.884 1.00 81.25 106 SER A N 1
ATOM 826 C CA . SER A 1 106 ? -7.174 6.953 -10.543 1.00 81.25 106 SER A CA 1
ATOM 827 C C . SER A 1 106 ? -5.966 7.658 -9.913 1.00 81.25 106 SER A C 1
ATOM 829 O O . SER A 1 106 ? -5.901 8.887 -9.927 1.00 81.25 106 SER A O 1
ATOM 831 N N . ILE A 1 107 ? -5.014 6.891 -9.372 1.00 78.56 107 ILE A N 1
ATOM 832 C CA . ILE A 1 107 ? -3.823 7.399 -8.677 1.00 78.56 107 ILE A CA 1
ATOM 833 C C . ILE A 1 107 ? -2.569 7.111 -9.499 1.00 78.56 107 ILE A C 1
ATOM 835 O O . ILE A 1 107 ? -1.758 8.002 -9.742 1.00 78.56 107 ILE A O 1
ATOM 839 N N . PHE A 1 108 ? -2.436 5.880 -9.980 1.00 81.38 108 PHE A N 1
ATOM 840 C CA . PHE A 1 108 ? -1.322 5.432 -10.805 1.00 81.38 108 PHE A CA 1
ATOM 841 C C . PHE A 1 108 ? -1.630 5.653 -12.292 1.00 81.38 108 PHE A C 1
ATOM 843 O O . PHE A 1 108 ? -1.853 4.728 -13.074 1.00 81.38 108 PHE A O 1
ATOM 850 N N . THR A 1 109 ? -1.696 6.922 -12.684 1.00 80.88 109 THR A N 1
ATOM 851 C CA . THR A 1 109 ? -2.005 7.316 -14.067 1.00 80.88 109 THR A CA 1
ATOM 852 C C . THR A 1 109 ? -0.816 7.061 -15.003 1.00 80.88 109 THR A C 1
ATOM 854 O O . THR A 1 109 ? 0.322 7.159 -14.563 1.00 80.88 109 THR A O 1
ATOM 857 N N . GLY A 1 110 ? -1.041 6.785 -16.296 1.00 71.62 110 GLY A N 1
ATOM 858 C CA . GLY A 1 110 ? 0.043 6.741 -17.303 1.00 71.62 110 GLY A CA 1
ATOM 859 C C . GLY A 1 110 ? 0.271 5.421 -18.047 1.00 71.62 110 GLY A C 1
ATOM 860 O O . GLY A 1 110 ? 1.090 5.389 -18.966 1.00 71.62 110 GLY A O 1
ATOM 861 N N . ALA A 1 111 ? -0.465 4.354 -17.712 1.00 68.38 111 ALA A N 1
ATOM 862 C CA . ALA A 1 111 ? -0.613 3.163 -18.573 1.00 68.38 111 ALA A CA 1
ATOM 863 C C . ALA A 1 111 ? -1.747 2.198 -18.170 1.00 68.38 111 ALA A C 1
ATOM 865 O O . ALA A 1 111 ? -1.953 1.181 -18.830 1.00 68.38 111 ALA A O 1
ATOM 866 N N . PHE A 1 112 ? -2.473 2.469 -17.085 1.00 81.06 112 PHE A N 1
ATOM 867 C CA . PHE A 1 112 ? -3.489 1.569 -16.537 1.00 81.06 112 PHE A CA 1
ATOM 868 C C . PHE A 1 112 ? -4.822 1.744 -17.273 1.00 81.06 112 PHE A C 1
ATOM 870 O O . PHE A 1 112 ? -5.784 2.297 -16.752 1.00 81.06 112 PHE A O 1
ATOM 877 N N . ASN A 1 113 ? -4.842 1.319 -18.538 1.00 70.25 113 ASN A N 1
ATOM 878 C CA . ASN A 1 113 ? -5.966 1.513 -19.461 1.00 70.25 113 ASN A CA 1
ATOM 879 C C . ASN A 1 113 ? -7.060 0.441 -19.324 1.00 70.25 113 ASN A C 1
ATOM 881 O O . ASN A 1 113 ? -8.085 0.505 -20.003 1.00 70.25 113 ASN A O 1
ATOM 885 N N . THR A 1 114 ? -6.837 -0.592 -18.512 1.00 77.50 114 THR A N 1
ATOM 886 C CA . THR A 1 114 ? -7.761 -1.715 -18.333 1.00 77.50 114 THR A CA 1
ATOM 887 C C . THR A 1 114 ? -7.604 -2.271 -16.923 1.00 77.50 114 THR A C 1
ATOM 889 O O . THR A 1 114 ? -6.478 -2.500 -16.485 1.00 77.50 114 THR A O 1
ATOM 892 N N . SER A 1 115 ? -8.719 -2.476 -16.218 1.00 83.56 115 SER A N 1
ATOM 893 C CA . SER A 1 115 ? -8.722 -3.150 -14.916 1.00 83.56 115 SER A CA 1
ATOM 894 C C . SER A 1 115 ? -8.414 -4.644 -15.084 1.00 83.56 115 SER A C 1
ATOM 896 O O . SER A 1 115 ? -8.808 -5.256 -16.079 1.00 83.56 115 SER A O 1
ATOM 898 N N . GLY A 1 116 ? -7.740 -5.246 -14.107 1.00 86.06 116 GLY A N 1
ATOM 899 C CA . GLY A 1 116 ? -7.285 -6.639 -14.151 1.00 86.06 116 GLY A CA 1
ATOM 900 C C . GLY A 1 116 ? -5.797 -6.780 -13.841 1.00 86.06 116 GLY A C 1
ATOM 901 O O . GLY A 1 116 ? -5.176 -5.849 -13.343 1.00 86.06 116 GLY A O 1
ATOM 902 N N . CYS A 1 117 ? -5.213 -7.952 -14.098 1.00 87.62 117 CYS A N 1
ATOM 903 C CA . CYS A 1 117 ? -3.792 -8.188 -13.828 1.00 87.62 117 CYS A CA 1
ATOM 904 C C . CYS A 1 117 ? -2.902 -7.160 -14.541 1.00 87.62 117 CYS A C 1
ATOM 906 O O . CYS A 1 117 ? -3.143 -6.826 -15.703 1.00 87.62 117 CYS A O 1
ATOM 908 N N . LEU A 1 118 ? -1.855 -6.698 -13.856 1.00 90.88 118 LEU A N 1
ATOM 909 C CA . LEU A 1 118 ? -0.875 -5.796 -14.451 1.00 90.88 118 LEU A CA 1
ATOM 910 C C . LEU A 1 118 ? -0.167 -6.487 -15.624 1.00 90.88 118 LEU A C 1
ATOM 912 O O . LEU A 1 118 ? 0.288 -7.628 -15.516 1.00 90.88 118 LEU A O 1
ATOM 916 N N . ASP A 1 119 ? -0.054 -5.784 -16.750 1.00 92.12 119 ASP A N 1
ATOM 917 C CA . ASP A 1 119 ? 0.698 -6.280 -17.898 1.00 92.12 119 ASP A CA 1
ATOM 918 C C . ASP A 1 119 ? 2.182 -6.436 -17.528 1.00 92.12 119 ASP A C 1
ATOM 920 O O . ASP A 1 119 ? 2.802 -5.530 -16.966 1.00 92.12 119 ASP A O 1
ATOM 924 N N . SER A 1 120 ? 2.765 -7.587 -17.869 1.00 93.00 120 SER A N 1
ATOM 925 C CA . SER A 1 120 ? 4.173 -7.898 -17.595 1.00 93.00 120 SER A CA 1
ATOM 926 C C . SER A 1 120 ? 5.167 -6.865 -18.131 1.00 93.00 120 SER A C 1
ATOM 928 O O . SER A 1 120 ? 6.221 -6.677 -17.536 1.00 93.00 120 SER A O 1
ATOM 930 N N . THR A 1 121 ? 4.828 -6.158 -19.211 1.00 92.12 121 THR A N 1
ATOM 931 C CA . THR A 1 121 ? 5.663 -5.102 -19.804 1.00 92.12 121 THR A CA 1
ATOM 932 C C . THR A 1 121 ? 5.720 -3.830 -18.954 1.00 92.12 121 THR A C 1
ATOM 934 O O . THR A 1 121 ? 6.647 -3.033 -19.103 1.00 92.12 121 THR A O 1
ATOM 937 N N . LEU A 1 122 ? 4.755 -3.644 -18.048 1.00 93.38 122 LEU A N 1
ATOM 938 C CA . LEU A 1 122 ? 4.671 -2.501 -17.139 1.00 93.38 122 LEU A CA 1
ATOM 939 C C . LEU A 1 122 ? 5.369 -2.765 -15.797 1.00 93.38 122 LEU A C 1
ATOM 941 O O . LEU A 1 122 ? 5.523 -1.831 -15.009 1.00 93.38 122 LEU A O 1
ATOM 945 N N . PHE A 1 123 ? 5.801 -3.997 -15.526 1.00 94.81 123 PHE A N 1
ATOM 946 C CA . PHE A 1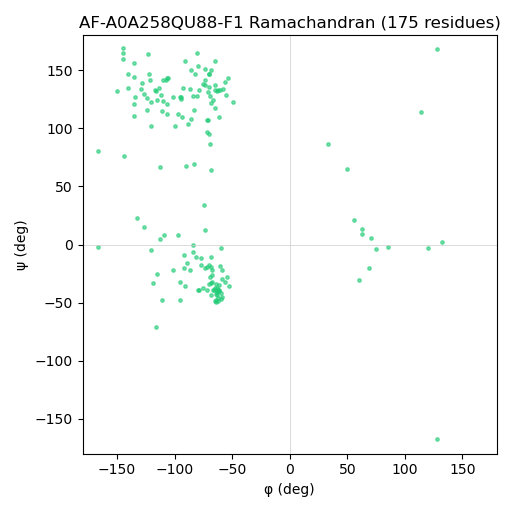 123 ? 6.504 -4.368 -14.299 1.00 94.81 123 PHE A CA 1
ATOM 947 C C . PHE A 1 123 ? 7.990 -4.624 -14.565 1.00 94.81 123 PHE A C 1
ATOM 949 O O . PHE A 1 123 ? 8.365 -5.218 -15.573 1.00 94.81 123 PHE A O 1
ATOM 956 N N . ALA A 1 124 ? 8.842 -4.197 -13.640 1.00 95.69 124 ALA A N 1
ATOM 957 C CA . ALA A 1 124 ? 10.273 -4.456 -13.668 1.00 95.69 124 ALA A CA 1
ATOM 958 C C . ALA A 1 124 ? 10.807 -4.881 -12.298 1.00 95.69 124 ALA A C 1
ATOM 960 O O . ALA A 1 124 ? 10.266 -4.518 -11.253 1.00 95.69 124 ALA A O 1
ATOM 961 N N . THR A 1 125 ? 11.935 -5.589 -12.323 1.00 96.81 125 THR A N 1
ATOM 962 C CA . THR A 1 125 ? 12.726 -5.920 -11.137 1.00 96.81 125 THR A CA 1
ATOM 963 C C . THR A 1 125 ? 14.126 -5.344 -11.307 1.00 96.81 125 THR A C 1
ATOM 965 O O . THR A 1 125 ? 14.799 -5.638 -12.293 1.00 96.81 125 THR A O 1
ATOM 968 N N . ASP A 1 126 ? 14.544 -4.505 -10.360 1.00 95.25 126 ASP A N 1
ATOM 969 C CA . ASP A 1 126 ? 15.828 -3.799 -10.230 1.00 95.25 126 ASP A CA 1
ATOM 970 C C . ASP A 1 126 ? 16.214 -2.834 -11.366 1.00 95.25 126 ASP A C 1
ATOM 972 O O . ASP A 1 126 ? 16.877 -1.828 -11.118 1.00 95.25 126 ASP A O 1
ATOM 976 N N . THR A 1 127 ? 15.792 -3.094 -12.603 1.00 93.56 127 THR A N 1
ATOM 977 C CA . THR A 1 127 ? 16.160 -2.324 -13.794 1.00 93.56 127 THR A CA 1
ATOM 978 C C . THR A 1 127 ? 14.917 -1.814 -14.507 1.00 93.56 127 THR A C 1
ATOM 980 O O . THR A 1 127 ? 14.127 -2.595 -15.029 1.00 93.56 127 THR A O 1
ATOM 983 N N . TRP A 1 128 ? 14.763 -0.493 -14.563 1.00 92.44 128 TRP A N 1
ATOM 984 C CA . TRP A 1 128 ? 13.678 0.158 -15.294 1.00 92.44 128 TRP A CA 1
ATOM 985 C C . TRP A 1 128 ? 13.823 -0.001 -16.812 1.00 92.44 128 TRP A C 1
ATOM 987 O O . TRP A 1 128 ? 14.929 -0.027 -17.352 1.00 92.44 128 TRP A O 1
ATOM 997 N N . SER A 1 129 ? 12.685 -0.024 -17.502 1.00 89.38 129 SER A N 1
ATOM 998 C CA . SER A 1 129 ? 12.583 0.200 -18.945 1.00 89.38 129 SER A CA 1
ATOM 999 C C . SER A 1 129 ? 11.632 1.366 -19.223 1.00 89.38 129 SER A C 1
ATOM 1001 O O . SER A 1 129 ? 10.801 1.690 -18.378 1.00 89.38 129 SER A O 1
ATOM 1003 N N . ASN A 1 130 ? 11.667 1.927 -20.435 1.00 88.12 130 ASN A N 1
ATOM 1004 C CA . ASN A 1 130 ? 10.746 3.003 -20.837 1.00 88.12 130 ASN A CA 1
ATOM 1005 C C . ASN A 1 130 ? 9.257 2.583 -20.798 1.00 88.12 130 ASN A C 1
ATOM 1007 O O . ASN A 1 130 ? 8.361 3.427 -20.793 1.00 88.12 130 ASN A O 1
ATOM 1011 N N . SER A 1 131 ? 8.974 1.278 -20.799 1.00 89.06 131 SER A N 1
ATOM 1012 C CA . SER A 1 131 ? 7.617 0.732 -20.669 1.00 89.06 131 SER A CA 1
ATOM 1013 C C . SER A 1 131 ? 7.240 0.428 -19.222 1.00 89.06 131 SER A C 1
ATOM 1015 O O . SER A 1 131 ? 6.055 0.367 -18.905 1.00 89.06 131 SER A O 1
ATOM 1017 N N . SER A 1 132 ? 8.222 0.279 -18.334 1.00 92.31 132 SER A N 1
ATOM 1018 C CA . SER A 1 132 ? 7.976 -0.023 -16.931 1.00 92.31 132 SER A CA 1
ATOM 1019 C C . SER A 1 132 ? 7.246 1.140 -16.271 1.00 92.31 132 SER A C 1
ATOM 1021 O O . SER A 1 132 ? 7.542 2.308 -16.509 1.00 92.31 132 SER A O 1
ATOM 1023 N N . ARG A 1 133 ? 6.259 0.812 -15.451 1.00 92.62 133 ARG A N 1
ATOM 1024 C CA . ARG A 1 133 ? 5.517 1.760 -14.620 1.00 92.62 133 ARG A CA 1
ATOM 1025 C C . ARG A 1 133 ? 5.688 1.434 -13.157 1.00 92.62 133 ARG A C 1
ATOM 1027 O O . ARG A 1 133 ? 5.759 2.343 -12.350 1.00 92.62 133 ARG A O 1
ATOM 1034 N N . VAL A 1 134 ? 5.810 0.152 -12.828 1.00 93.38 134 VAL A N 1
ATOM 1035 C CA . VAL A 1 134 ? 6.099 -0.335 -11.482 1.00 93.38 134 VAL A CA 1
ATOM 1036 C C . VAL A 1 134 ? 7.449 -1.036 -11.501 1.00 93.38 134 VAL A C 1
ATOM 1038 O O . VAL A 1 134 ? 7.704 -1.875 -12.364 1.00 93.38 134 VAL A O 1
ATOM 1041 N N . CYS A 1 135 ? 8.311 -0.713 -10.543 1.00 94.44 135 CYS A N 1
ATOM 1042 C CA . CYS A 1 135 ? 9.594 -1.376 -10.370 1.00 94.44 135 CYS A CA 1
ATOM 1043 C C . CYS A 1 135 ? 9.771 -1.832 -8.927 1.00 94.44 135 CYS A C 1
ATOM 1045 O O . CYS A 1 135 ? 9.535 -1.071 -7.985 1.00 94.44 135 CYS A O 1
ATOM 1047 N N . TYR A 1 136 ? 10.211 -3.074 -8.776 1.00 96.88 136 TYR A N 1
ATOM 1048 C CA . TYR A 1 136 ? 10.588 -3.667 -7.508 1.00 96.88 136 TYR A CA 1
ATOM 1049 C C . TYR A 1 136 ? 12.107 -3.690 -7.352 1.00 96.88 136 TYR A C 1
ATOM 1051 O O . TYR A 1 136 ? 12.808 -4.224 -8.206 1.00 96.88 136 TYR A O 1
ATOM 1059 N N . ASN A 1 137 ? 12.621 -3.154 -6.249 1.00 96.62 137 ASN A N 1
ATOM 1060 C CA . ASN A 1 137 ? 14.022 -3.286 -5.869 1.00 96.62 137 ASN A CA 1
ATOM 1061 C C . ASN A 1 137 ? 14.192 -4.486 -4.927 1.00 96.62 137 ASN A C 1
ATOM 1063 O O . ASN A 1 137 ? 13.779 -4.433 -3.766 1.00 96.62 137 ASN A O 1
ATOM 1067 N N . SER A 1 138 ? 14.834 -5.548 -5.408 1.00 96.44 138 SER A N 1
ATOM 1068 C CA . SER A 1 138 ? 15.024 -6.803 -4.669 1.00 96.44 138 SER A CA 1
ATOM 1069 C C . SER A 1 138 ? 15.945 -6.652 -3.456 1.00 96.44 138 SER A C 1
ATOM 1071 O O . SER A 1 138 ? 15.810 -7.372 -2.467 1.00 96.44 138 SER A O 1
ATOM 1073 N N . SER A 1 139 ? 16.850 -5.671 -3.483 1.00 96.44 139 SER A N 1
ATOM 1074 C CA . SER A 1 139 ? 17.796 -5.418 -2.392 1.00 96.44 139 SER A CA 1
ATOM 1075 C C . SER A 1 139 ? 17.154 -4.674 -1.220 1.00 96.44 139 SER A C 1
ATOM 1077 O O . SER A 1 139 ? 17.444 -4.968 -0.058 1.00 96.44 139 SER A O 1
ATOM 1079 N N . THR A 1 140 ? 16.273 -3.709 -1.494 1.00 95.38 140 THR A N 1
ATOM 1080 C CA . THR A 1 140 ? 15.650 -2.866 -0.458 1.00 95.38 140 THR A CA 1
ATOM 1081 C C . THR A 1 140 ? 14.229 -3.287 -0.113 1.00 95.38 140 THR A C 1
ATOM 1083 O O . THR A 1 140 ? 13.754 -2.980 0.978 1.00 95.38 140 THR A O 1
ATOM 1086 N N . GLY A 1 141 ? 13.558 -4.008 -1.008 1.00 92.75 141 GLY A N 1
ATOM 1087 C CA . GLY A 1 141 ? 12.135 -4.303 -0.918 1.00 92.75 141 GLY A CA 1
ATOM 1088 C C . GLY A 1 141 ? 11.240 -3.203 -1.497 1.00 92.75 141 GLY A C 1
ATOM 1089 O O . GLY A 1 141 ? 10.024 -3.354 -1.484 1.00 92.75 141 GLY A O 1
ATOM 1090 N N . ALA A 1 142 ? 11.798 -2.087 -1.972 1.00 92.50 142 ALA A N 1
ATOM 1091 C CA . ALA A 1 142 ? 11.009 -0.933 -2.395 1.00 92.50 142 ALA A CA 1
ATOM 1092 C C . ALA A 1 142 ? 10.228 -1.199 -3.692 1.00 92.50 142 ALA A C 1
ATOM 1094 O O . ALA A 1 142 ? 10.782 -1.702 -4.667 1.00 92.50 142 ALA A O 1
ATOM 1095 N N . LEU A 1 143 ? 8.963 -0.789 -3.707 1.00 92.38 143 LEU A N 1
ATOM 1096 C CA . LEU A 1 143 ? 8.105 -0.693 -4.880 1.00 92.38 143 LEU A CA 1
ATOM 1097 C C . LEU A 1 143 ? 7.931 0.775 -5.248 1.00 92.38 143 LEU A C 1
ATOM 1099 O O . LEU A 1 143 ? 7.454 1.585 -4.445 1.00 92.38 143 LEU A O 1
ATOM 1103 N N . ALA A 1 144 ? 8.329 1.109 -6.467 1.00 91.94 144 ALA A N 1
ATOM 1104 C CA . ALA A 1 144 ? 8.277 2.459 -6.994 1.00 91.94 144 ALA A CA 1
ATOM 1105 C C . ALA A 1 144 ? 7.437 2.522 -8.263 1.00 91.94 144 ALA A C 1
ATOM 1107 O O . ALA A 1 144 ? 7.407 1.576 -9.049 1.00 91.94 144 ALA A O 1
ATOM 1108 N N . PHE A 1 145 ? 6.762 3.654 -8.442 1.00 91.38 145 PHE A N 1
ATOM 1109 C CA . PHE A 1 145 ? 5.940 3.943 -9.601 1.00 91.38 145 PHE A CA 1
ATOM 1110 C C . PHE A 1 145 ? 6.485 5.136 -10.379 1.00 91.38 145 PHE A C 1
ATOM 1112 O O . PHE A 1 145 ? 6.770 6.177 -9.789 1.00 91.38 145 PHE A O 1
ATOM 1119 N N . ASP A 1 146 ? 6.578 4.998 -11.694 1.00 91.50 146 ASP A N 1
ATOM 1120 C CA . ASP A 1 146 ? 6.852 6.079 -12.634 1.00 91.50 146 ASP A CA 1
ATOM 1121 C C . ASP A 1 146 ? 5.726 6.113 -13.675 1.00 91.50 146 ASP A C 1
ATOM 1123 O O . ASP A 1 146 ? 5.420 5.106 -14.315 1.00 91.50 146 ASP A O 1
ATOM 1127 N N . GLN A 1 147 ? 5.103 7.280 -13.830 1.00 89.44 147 GLN A N 1
ATOM 1128 C CA . GLN A 1 147 ? 3.964 7.496 -14.717 1.00 89.44 147 GLN A CA 1
ATOM 1129 C C . GLN A 1 147 ? 4.292 7.223 -16.191 1.00 89.44 147 GLN A C 1
ATOM 1131 O O . GLN A 1 147 ? 3.428 6.735 -16.924 1.00 89.44 147 GLN A O 1
ATOM 1136 N N . ASP A 1 148 ? 5.510 7.520 -16.644 1.00 85.94 148 ASP A N 1
ATOM 1137 C CA . ASP A 1 148 ? 5.915 7.304 -18.037 1.00 85.94 148 ASP A CA 1
ATOM 1138 C C . ASP A 1 148 ? 7.110 6.359 -18.195 1.00 85.94 148 ASP A C 1
ATOM 1140 O O . ASP A 1 148 ? 7.443 5.990 -19.323 1.00 85.94 148 ASP A O 1
ATOM 1144 N N . GLY A 1 149 ? 7.704 5.915 -17.083 1.00 83.56 149 GLY A N 1
ATOM 1145 C CA . GLY A 1 149 ? 8.843 4.996 -17.067 1.00 83.56 149 GLY A CA 1
ATOM 1146 C C . GLY A 1 149 ? 10.147 5.617 -17.558 1.00 83.56 149 GLY A C 1
ATOM 1147 O O . GLY A 1 149 ? 11.131 4.902 -17.738 1.00 83.56 149 GLY A O 1
ATOM 1148 N N . SER A 1 150 ? 10.163 6.924 -17.828 1.00 82.75 150 SER A N 1
ATOM 1149 C CA . SER A 1 150 ? 11.319 7.612 -18.399 1.00 82.75 150 SER A CA 1
ATOM 1150 C C . SER A 1 150 ? 12.316 8.075 -17.342 1.00 82.75 150 SER A C 1
ATOM 1152 O O . SER A 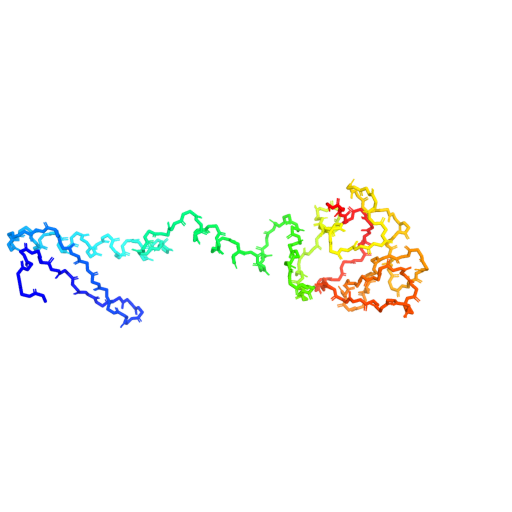1 150 ? 13.468 8.347 -17.681 1.00 82.75 150 SER A O 1
ATOM 1154 N N . GLY A 1 151 ? 11.884 8.237 -16.087 1.00 79.31 151 GLY A N 1
ATOM 1155 C CA . GLY A 1 151 ? 12.664 8.873 -15.027 1.00 79.31 151 GLY A CA 1
ATOM 1156 C C . GLY A 1 151 ? 13.010 10.343 -15.293 1.00 79.31 151 GLY A C 1
ATOM 1157 O O . GLY A 1 151 ? 13.887 10.884 -14.618 1.00 79.31 151 GLY A O 1
ATOM 1158 N N . THR A 1 152 ? 12.381 10.988 -16.286 1.00 81.50 152 THR A N 1
ATOM 1159 C CA . THR A 1 152 ? 12.694 12.365 -16.710 1.00 81.50 152 THR A CA 1
ATOM 1160 C C . THR A 1 152 ? 11.531 13.325 -16.485 1.00 81.50 152 THR A C 1
ATOM 1162 O O . THR A 1 152 ? 11.610 14.175 -15.600 1.00 81.50 152 THR A O 1
ATOM 1165 N N . SER A 1 153 ? 10.451 13.202 -17.264 1.00 82.19 153 SER A N 1
ATOM 1166 C CA . SER A 1 153 ? 9.266 14.067 -17.144 1.00 82.19 153 SER A CA 1
ATOM 1167 C C . SER A 1 153 ? 8.503 13.794 -15.849 1.00 82.19 153 SER A C 1
ATOM 1169 O O . SER A 1 153 ? 7.889 14.699 -15.284 1.00 82.19 153 SER A O 1
ATOM 1171 N N . TYR A 1 154 ? 8.603 12.560 -15.358 1.00 83.69 154 TYR A N 1
ATOM 1172 C CA . TYR A 1 154 ? 8.114 12.121 -14.064 1.00 83.69 154 TYR A CA 1
ATOM 1173 C C . TYR A 1 154 ? 9.252 11.408 -13.338 1.00 83.69 154 TYR A C 1
ATOM 1175 O O . TYR A 1 154 ? 10.041 10.681 -13.936 1.00 83.69 154 TYR A O 1
ATOM 1183 N N . SER A 1 155 ? 9.382 11.669 -12.040 1.00 83.88 155 SER A N 1
ATOM 1184 C CA . SER A 1 155 ? 10.335 10.953 -11.196 1.00 83.88 155 SER A CA 1
ATOM 1185 C C . SER A 1 155 ? 9.642 9.766 -10.544 1.00 83.88 155 SER A C 1
ATOM 1187 O O . SER A 1 155 ? 8.552 9.912 -9.983 1.00 83.88 155 SER A O 1
ATOM 1189 N N . ALA A 1 156 ? 10.302 8.609 -10.568 1.00 88.62 156 ALA A N 1
ATOM 1190 C CA . ALA A 1 156 ? 9.823 7.428 -9.872 1.00 88.62 156 ALA A CA 1
ATOM 1191 C C . ALA A 1 156 ? 9.602 7.724 -8.377 1.00 88.62 156 ALA A C 1
ATOM 1193 O O . ALA A 1 156 ? 10.490 8.229 -7.688 1.00 88.62 156 ALA A O 1
ATOM 1194 N N . THR A 1 157 ? 8.415 7.395 -7.873 1.00 88.06 157 THR A N 1
ATOM 1195 C CA . THR A 1 157 ? 8.011 7.612 -6.481 1.00 88.06 157 THR A CA 1
ATOM 1196 C C . THR A 1 157 ? 7.771 6.274 -5.797 1.00 88.06 157 THR A C 1
ATOM 1198 O O . THR A 1 157 ? 6.962 5.468 -6.256 1.00 88.06 157 THR A O 1
ATOM 1201 N N . THR A 1 158 ? 8.461 6.030 -4.684 1.00 88.94 158 THR A N 1
ATOM 1202 C CA . THR A 1 158 ? 8.237 4.836 -3.859 1.00 88.94 158 THR A CA 1
ATOM 1203 C C . THR A 1 158 ? 6.880 4.920 -3.170 1.00 88.94 158 THR A C 1
ATOM 1205 O O . THR A 1 158 ? 6.598 5.901 -2.484 1.00 88.94 158 THR A O 1
ATOM 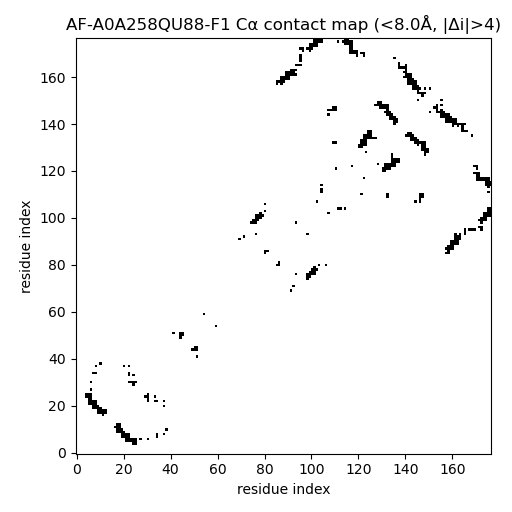1208 N N . PHE A 1 159 ? 6.065 3.879 -3.319 1.00 83.06 159 PHE A 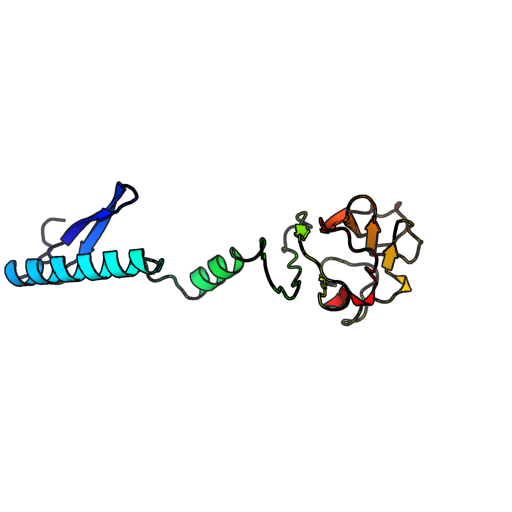N 1
ATOM 1209 C CA . PHE A 1 159 ? 4.742 3.795 -2.697 1.00 83.06 159 PHE A CA 1
ATOM 1210 C C . PHE A 1 159 ? 4.633 2.674 -1.663 1.00 83.06 159 PHE A C 1
ATOM 1212 O O . PHE A 1 159 ? 3.849 2.793 -0.725 1.00 83.06 159 PHE A O 1
ATOM 1219 N N . ALA A 1 160 ? 5.447 1.622 -1.780 1.00 84.62 160 ALA A N 1
ATOM 1220 C CA . ALA A 1 160 ? 5.465 0.537 -0.808 1.00 84.62 160 ALA A CA 1
ATOM 1221 C C . ALA A 1 160 ? 6.869 -0.052 -0.596 1.00 84.62 160 ALA A C 1
ATOM 1223 O O . ALA A 1 160 ? 7.783 0.178 -1.387 1.00 84.62 160 ALA A O 1
ATOM 1224 N N . VAL A 1 161 ? 7.046 -0.816 0.480 1.00 85.81 161 VAL A N 1
ATOM 1225 C CA . VAL A 1 161 ? 8.253 -1.591 0.793 1.00 85.81 161 VAL A CA 1
ATOM 1226 C C . VAL A 1 161 ? 7.841 -2.981 1.267 1.00 85.81 161 VAL A C 1
ATOM 1228 O O . VAL A 1 161 ? 7.161 -3.106 2.277 1.00 85.81 161 VAL A O 1
ATOM 1231 N N . LEU A 1 162 ? 8.291 -4.028 0.579 1.00 87.69 162 LEU A N 1
ATOM 1232 C CA . LEU A 1 162 ? 8.143 -5.424 0.991 1.00 87.69 162 LEU A CA 1
ATOM 1233 C C . LEU A 1 162 ? 9.324 -5.823 1.885 1.00 87.69 162 LEU A C 1
ATOM 1235 O O . LEU A 1 162 ? 10.439 -6.042 1.404 1.00 87.69 162 LEU A O 1
ATOM 1239 N N . SER A 1 163 ? 9.109 -5.905 3.197 1.00 87.06 163 SER A N 1
ATOM 1240 C CA . SER A 1 163 ? 10.201 -6.105 4.162 1.00 87.06 163 SER A CA 1
ATOM 1241 C C . SER A 1 163 ? 10.867 -7.485 4.048 1.00 87.06 163 SER A C 1
ATOM 1243 O O . SER A 1 163 ? 12.087 -7.601 4.223 1.00 87.06 163 SER A O 1
ATOM 1245 N N . ASN A 1 164 ? 10.078 -8.500 3.679 1.00 85.19 164 ASN A N 1
ATOM 1246 C CA . ASN A 1 164 ? 10.493 -9.886 3.471 1.00 85.19 164 ASN A CA 1
ATOM 1247 C C . ASN A 1 164 ? 11.229 -10.120 2.144 1.00 85.19 164 ASN A C 1
ATOM 1249 O O . ASN A 1 164 ? 11.832 -11.175 1.976 1.00 85.19 164 ASN A O 1
ATOM 1253 N N . LYS A 1 165 ? 11.214 -9.136 1.237 1.00 94.06 165 LYS A N 1
ATOM 1254 C CA . LYS A 1 165 ? 11.936 -9.130 -0.043 1.00 94.06 165 LYS A CA 1
ATOM 1255 C C . LYS A 1 165 ? 11.734 -10.415 -0.872 1.00 94.06 165 LYS A C 1
ATOM 1257 O O . LYS A 1 165 ? 12.683 -11.178 -1.069 1.00 94.06 165 LYS A O 1
ATOM 1262 N N . PRO A 1 166 ? 10.502 -10.688 -1.332 1.00 91.38 166 PRO A N 1
ATOM 1263 C CA . PRO A 1 166 ? 10.199 -11.905 -2.078 1.00 91.38 166 PRO A CA 1
ATOM 1264 C C . PRO A 1 166 ? 11.020 -11.987 -3.373 1.00 91.38 166 PRO A C 1
ATOM 1266 O O . PRO A 1 166 ? 11.067 -11.046 -4.161 1.00 91.38 166 PRO A O 1
ATOM 1269 N N . THR A 1 167 ? 11.631 -13.144 -3.629 1.00 91.31 167 THR A N 1
ATOM 1270 C CA . THR A 1 167 ? 12.486 -13.377 -4.809 1.00 91.31 167 THR A CA 1
ATOM 1271 C C . THR A 1 167 ? 11.709 -13.705 -6.087 1.00 91.31 167 THR A C 1
ATOM 1273 O O . THR A 1 167 ? 12.299 -13.724 -7.163 1.00 91.31 167 THR A O 1
ATOM 1276 N N . GLY A 1 168 ? 10.402 -13.970 -5.978 1.00 89.75 168 GLY A N 1
ATOM 1277 C CA . GLY A 1 168 ? 9.522 -14.347 -7.092 1.00 89.75 168 GLY A CA 1
ATOM 1278 C C . GLY A 1 168 ? 8.509 -13.279 -7.506 1.00 89.75 168 GLY A C 1
ATOM 1279 O O . GLY A 1 168 ? 7.627 -13.583 -8.300 1.00 89.75 168 GLY A O 1
ATOM 1280 N N . LEU A 1 169 ? 8.596 -12.058 -6.964 1.00 93.75 169 LEU A N 1
ATOM 1281 C CA . LEU A 1 169 ? 7.611 -11.012 -7.240 1.00 93.75 169 LEU A CA 1
ATOM 1282 C C . LEU A 1 169 ? 7.513 -10.717 -8.742 1.00 93.75 169 LEU A C 1
ATOM 1284 O O . LEU A 1 169 ? 8.523 -10.543 -9.425 1.00 93.75 169 LEU A O 1
ATOM 1288 N N . SER A 1 170 ? 6.287 -10.639 -9.244 1.00 94.94 170 SER A N 1
ATOM 1289 C CA . SER A 1 170 ? 5.994 -10.562 -10.672 1.00 94.94 170 SER A CA 1
ATOM 1290 C C . SER A 1 170 ? 4.781 -9.676 -10.950 1.00 94.94 170 SER A C 1
ATOM 1292 O O . SER A 1 170 ? 4.023 -9.340 -10.047 1.00 94.94 170 SER A O 1
ATOM 1294 N N . ALA A 1 171 ? 4.533 -9.347 -12.219 1.00 94.25 171 ALA A N 1
ATOM 1295 C CA . ALA A 1 171 ? 3.364 -8.553 -12.603 1.00 94.25 171 ALA A CA 1
ATOM 1296 C C . ALA A 1 171 ? 2.021 -9.196 -12.198 1.00 94.25 171 ALA A C 1
ATOM 1298 O O . ALA A 1 171 ? 1.072 -8.482 -11.893 1.00 94.25 171 ALA A O 1
ATOM 1299 N N . SER A 1 172 ? 1.937 -10.533 -12.129 1.00 93.06 172 SER A N 1
ATOM 1300 C CA . SER A 1 172 ? 0.713 -11.231 -11.699 1.00 93.06 172 SER A CA 1
ATOM 1301 C C . SER A 1 172 ? 0.373 -11.032 -10.224 1.00 93.06 172 SER A C 1
ATOM 1303 O O . SER A 1 172 ? -0.717 -11.399 -9.792 1.00 93.06 172 SER A O 1
ATOM 1305 N N . ASP A 1 173 ? 1.292 -10.468 -9.447 1.00 90.38 173 ASP A N 1
ATOM 1306 C CA . ASP A 1 173 ? 1.065 -10.071 -8.063 1.00 90.38 173 ASP A CA 1
ATOM 1307 C C . ASP A 1 173 ? 0.412 -8.689 -7.950 1.00 90.38 173 ASP A C 1
ATOM 1309 O O . ASP A 1 173 ? 0.131 -8.252 -6.844 1.00 90.38 173 ASP A O 1
ATOM 1313 N N . PHE A 1 174 ? 0.130 -8.009 -9.065 1.00 88.25 174 PHE A N 1
ATOM 1314 C CA . PHE A 1 174 ? -0.500 -6.690 -9.087 1.00 88.25 174 PHE A CA 1
ATOM 1315 C C . PHE A 1 174 ? -1.804 -6.716 -9.881 1.00 88.25 174 PHE A C 1
ATOM 1317 O O . PHE A 1 174 ? -1.898 -7.345 -10.941 1.00 88.25 174 PHE A O 1
ATOM 1324 N N . VAL A 1 175 ? -2.805 -5.988 -9.393 1.00 85.62 175 VAL A N 1
ATOM 1325 C CA . VAL A 1 175 ? -4.107 -5.845 -10.052 1.00 85.62 175 VAL A CA 1
ATOM 1326 C C . VAL A 1 175 ? -4.423 -4.368 -10.206 1.00 85.62 175 VAL A C 1
ATOM 1328 O O . VAL A 1 175 ? -4.346 -3.602 -9.259 1.00 85.62 175 VAL A O 1
ATOM 1331 N N . VAL A 1 176 ? -4.781 -3.951 -11.411 1.00 86.44 176 VAL A N 1
ATOM 1332 C CA . VAL A 1 176 ? -5.275 -2.611 -11.699 1.00 86.44 176 VAL A CA 1
ATOM 1333 C C . VAL A 1 176 ? -6.770 -2.555 -11.404 1.00 86.44 176 VAL A C 1
ATOM 1335 O O . VAL A 1 176 ? -7.530 -3.371 -11.937 1.00 86.44 176 VAL A O 1
ATOM 1338 N N . ILE A 1 177 ? -7.187 -1.568 -10.608 1.00 82.12 177 ILE A N 1
ATOM 1339 C CA . ILE A 1 177 ? -8.598 -1.306 -10.278 1.00 82.12 177 ILE A CA 1
ATOM 1340 C C . ILE A 1 177 ? -9.085 0.044 -10.802 1.00 82.12 177 ILE A C 1
ATOM 1342 O O . ILE A 1 177 ? -8.328 1.051 -10.773 1.00 82.12 177 ILE A O 1
#

Solvent-accessible surface area (backbone atoms only — not comparable to full-atom values): 10398 Å² total; per-residue (Å²): 124,95,85,66,67,49,46,69,40,74,51,73,44,96,88,72,46,81,46,74,46,74,41,81,24,68,52,68,70,60,22,50,55,41,35,53,53,54,48,53,56,50,51,53,30,54,76,67,74,42,74,93,58,90,66,50,74,66,53,46,50,55,48,54,68,67,64,74,83,76,73,90,70,94,65,78,40,76,51,81,79,58,99,86,52,77,66,74,42,72,44,65,75,76,44,71,89,77,31,41,40,50,42,47,36,90,74,56,48,70,77,60,86,59,70,41,68,40,57,61,69,32,39,31,67,76,54,86,41,64,62,16,32,37,35,37,32,70,89,76,16,37,32,27,40,19,48,59,23,67,66,67,97,40,66,63,42,66,38,34,28,35,71,66,40,64,92,71,71,54,29,81,32,27,31,31,80

Sequence (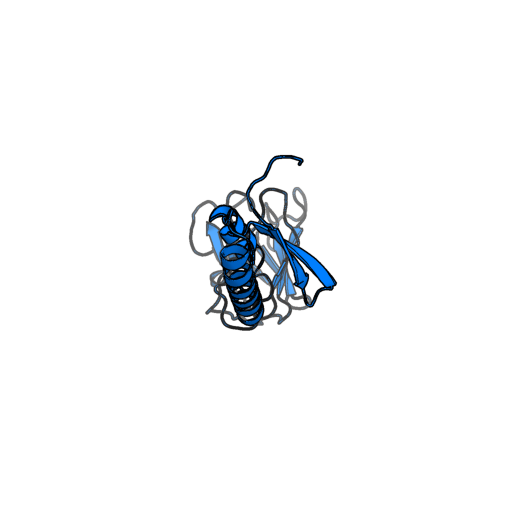177 aa):
RSGSNQWQCRFRLPNCQWHSMSTGQADLEEAKHTSIALYEQTMAKISQELSLKSKSFKQLAEEDLVVDFVTSGTVRADAYVTKSGLSLVTITDFVHSEDKIDLSSSIFTGAFNTSGCLDSTLFATDTWSNSSRVCYNSSTGALAFDQDGSGTSYSATTFAVLSNKPTGLSASDFVVI

Secondary structure (DSSP, 8-state):
-TT----EEEEE-TTS-EEEEE---SSHHHHHHHHHHHHHHHHHHHHTT--SS---HHHHHHHHTTS-S---S---------TTS---EEESS--TTT--EEE-TTTS-SS--SSEEPPGGGEEESS--TT-SEEE-TTT-EEEE-SSSSSSSS--EEEEEETT--TT--GGGEEE-

Mean predicted aligned error: 15.1 Å

Nearest PDB structures (foldseek):
  9g6k-assembly1_UE  TM=2.929E-01  e=3.967E+00  Toxoplasma gondii

Foldseek 3Di:
DPPDLWDKAWDADPVRDIDIDTLRDNDPVSSVVSNVVLVVVQVVCVVVVHDPDPDDPVRVVVVVVVPDLDDPDDDQQAADADPPAQDEHEAEDDDPPRHAYEDECVHLPAPLPDWFQADQQQEEECDFDQNHQWYADLVFQWIWGFNRSPCPPTHIGTRYGYNVRDPPDGSRRYTYD